Protein AF-A0A931IUK2-F1 (afdb_monomer)

Foldseek 3Di:
DQDDQDCVLLLVLLVVCCVDDRVVLSVQSVCLVPDDDPDPLVSLVSNLVSLVCCVVPDPPDDPSNVVSSVSSQVSSCSSPPPRPVDD

Structure (mmCIF, N/CA/C/O backbone):
data_AF-A0A931IUK2-F1
#
_entry.id   AF-A0A931IUK2-F1
#
loop_
_atom_site.group_PDB
_atom_site.id
_atom_site.type_symbol
_atom_site.label_atom_id
_atom_site.label_alt_id
_atom_site.label_comp_id
_atom_site.label_asym_id
_atom_site.label_entity_id
_atom_site.label_seq_id
_atom_site.pdbx_PDB_ins_code
_atom_site.Cartn_x
_atom_site.Cartn_y
_atom_site.Cartn_z
_atom_site.occupancy
_atom_site.B_iso_or_equiv
_atom_site.auth_seq_id
_atom_site.auth_comp_id
_atom_site.auth_asym_id
_atom_site.auth_atom_id
_atom_site.pdbx_PDB_model_num
ATOM 1 N N . MET A 1 1 ? 16.463 14.382 -15.113 1.00 45.78 1 MET A N 1
ATOM 2 C CA . MET A 1 1 ? 16.598 13.097 -14.395 1.00 45.78 1 MET A CA 1
ATOM 3 C C . MET A 1 1 ? 15.267 12.826 -13.722 1.00 45.78 1 MET A C 1
ATOM 5 O O . MET A 1 1 ? 14.774 13.733 -13.063 1.00 45.78 1 MET A O 1
ATOM 9 N N . SER A 1 2 ? 14.649 11.667 -13.953 1.00 60.72 2 SER A N 1
ATOM 10 C CA . SER A 1 2 ? 13.408 11.294 -13.262 1.00 60.72 2 SER A CA 1
ATOM 11 C C . SER A 1 2 ? 13.690 11.136 -11.769 1.00 60.72 2 SER A C 1
ATOM 13 O O . SER A 1 2 ? 14.725 10.588 -11.397 1.00 60.72 2 SER A O 1
ATOM 15 N N . GLU A 1 3 ? 12.809 11.661 -10.923 1.00 72.00 3 GLU A N 1
ATOM 16 C CA . GLU A 1 3 ? 12.936 11.551 -9.469 1.00 72.00 3 GLU A CA 1
ATOM 17 C C . GLU A 1 3 ? 12.957 10.066 -9.052 1.00 72.00 3 GLU A C 1
ATOM 19 O O . GLU A 1 3 ? 12.170 9.282 -9.598 1.00 72.00 3 GLU A O 1
ATOM 24 N N . PRO A 1 4 ? 13.843 9.647 -8.127 1.00 82.31 4 PRO A N 1
ATOM 25 C CA . PRO A 1 4 ? 13.904 8.258 -7.692 1.00 82.31 4 PRO A CA 1
ATOM 26 C C . PRO A 1 4 ? 12.576 7.825 -7.065 1.00 82.31 4 PRO A C 1
ATOM 28 O O . PRO A 1 4 ? 11.893 8.598 -6.387 1.00 82.31 4 PRO A O 1
ATOM 31 N N . ILE A 1 5 ? 12.213 6.570 -7.315 1.00 86.69 5 ILE A N 1
ATOM 32 C CA . ILE A 1 5 ? 10.961 5.989 -6.839 1.00 86.69 5 ILE A CA 1
ATOM 33 C C . ILE A 1 5 ? 11.159 5.502 -5.404 1.00 86.69 5 ILE A C 1
ATOM 35 O O . ILE A 1 5 ? 12.098 4.756 -5.122 1.00 86.69 5 ILE A O 1
ATOM 39 N N . SER A 1 6 ? 10.279 5.923 -4.497 1.00 91.94 6 SER A N 1
ATOM 40 C CA . SER A 1 6 ? 10.349 5.578 -3.077 1.00 91.94 6 SER A CA 1
ATOM 41 C C . SER A 1 6 ? 9.397 4.439 -2.721 1.00 91.94 6 SER A C 1
ATOM 43 O O . SER A 1 6 ? 8.205 4.481 -3.020 1.00 91.94 6 SER A O 1
ATOM 45 N N . SER A 1 7 ? 9.904 3.436 -1.998 1.00 93.75 7 SER A N 1
ATOM 46 C CA . SER A 1 7 ? 9.080 2.361 -1.426 1.00 93.75 7 SER A CA 1
ATOM 47 C C . SER A 1 7 ? 8.446 2.734 -0.075 1.00 93.75 7 SER A C 1
ATOM 49 O O . SER A 1 7 ? 7.594 2.004 0.435 1.00 93.75 7 SER A O 1
ATOM 51 N N . GLN A 1 8 ? 8.828 3.875 0.513 1.00 96.12 8 GLN A N 1
ATOM 52 C CA . GLN A 1 8 ? 8.391 4.286 1.85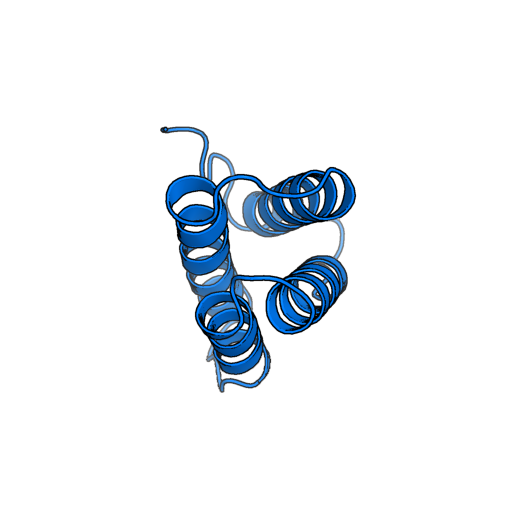0 1.00 96.12 8 GLN A CA 1
ATOM 53 C C . GLN A 1 8 ? 6.866 4.456 1.972 1.00 96.12 8 GLN A C 1
ATOM 55 O O . GLN A 1 8 ? 6.313 3.928 2.940 1.00 96.12 8 GLN A O 1
ATOM 60 N N . PRO A 1 9 ? 6.146 5.104 1.030 1.00 97.00 9 PRO A N 1
ATOM 61 C CA . PRO A 1 9 ? 4.693 5.246 1.144 1.00 97.00 9 PRO A CA 1
ATOM 62 C C . PRO A 1 9 ? 3.964 3.898 1.208 1.00 97.00 9 PRO A C 1
ATOM 64 O O . PRO A 1 9 ? 3.017 3.747 1.976 1.00 97.00 9 PRO A O 1
ATOM 67 N N . PHE A 1 10 ? 4.441 2.896 0.462 1.00 97.75 10 PHE A N 1
ATOM 68 C CA . PHE A 1 10 ? 3.859 1.552 0.453 1.00 97.75 10 PHE A CA 1
ATOM 69 C C . PHE A 1 10 ? 4.063 0.842 1.793 1.00 97.75 10 PHE A C 1
ATOM 71 O O . PHE A 1 10 ? 3.122 0.245 2.311 1.00 97.75 10 PHE A O 1
ATOM 78 N N . ARG A 1 11 ? 5.257 0.967 2.392 1.00 97.81 11 ARG A N 1
ATOM 79 C CA . ARG A 1 11 ? 5.548 0.437 3.737 1.00 97.81 11 ARG A CA 1
ATOM 80 C C . ARG A 1 11 ? 4.671 1.099 4.801 1.00 97.81 11 ARG A C 1
ATOM 82 O O . ARG A 1 11 ? 4.101 0.409 5.641 1.00 97.81 11 ARG A O 1
ATOM 89 N N . MET A 1 12 ? 4.511 2.423 4.732 1.00 98.06 12 MET A N 1
ATOM 90 C CA . MET A 1 12 ? 3.652 3.172 5.656 1.00 98.06 12 MET A CA 1
ATOM 91 C C . MET A 1 12 ? 2.179 2.773 5.530 1.00 98.06 12 MET A C 1
ATOM 93 O O . MET A 1 12 ? 1.505 2.569 6.542 1.00 98.06 12 MET A O 1
ATOM 97 N N . LEU A 1 13 ? 1.686 2.614 4.298 1.00 97.94 13 LEU A N 1
ATOM 98 C CA . LEU A 1 13 ? 0.328 2.145 4.045 1.00 97.94 13 LEU A CA 1
ATOM 99 C C . LEU A 1 13 ? 0.126 0.720 4.571 1.00 97.94 13 LEU A C 1
ATOM 101 O O . LEU A 1 13 ? -0.868 0.461 5.246 1.00 97.94 13 LEU A O 1
ATOM 105 N N . ALA A 1 14 ? 1.069 -0.188 4.307 1.00 97.69 14 ALA A N 1
ATOM 106 C CA . ALA A 1 14 ? 0.990 -1.572 4.756 1.00 97.69 14 ALA A CA 1
ATOM 107 C C . ALA A 1 14 ? 0.925 -1.676 6.285 1.00 97.69 14 ALA A C 1
ATOM 109 O O . ALA A 1 14 ? -0.004 -2.285 6.819 1.00 97.69 14 ALA A O 1
ATOM 110 N N . ALA A 1 15 ? 1.840 -0.997 6.984 1.00 97.31 15 ALA A N 1
ATOM 111 C CA . ALA A 1 15 ? 1.861 -0.949 8.442 1.00 97.31 15 ALA A CA 1
ATOM 112 C C . ALA A 1 15 ? 0.555 -0.368 9.008 1.00 97.31 15 ALA A C 1
ATOM 114 O O . ALA A 1 15 ? -0.028 -0.934 9.933 1.00 97.31 15 ALA A O 1
ATOM 115 N N . SER A 1 16 ? 0.047 0.719 8.414 1.00 96.81 16 SER A N 1
ATOM 116 C CA . SER A 1 16 ? -1.214 1.329 8.839 1.00 96.81 16 SER A CA 1
ATOM 117 C C . SER A 1 16 ? -2.412 0.392 8.646 1.00 96.81 16 SER A C 1
ATOM 119 O O . SER A 1 16 ? -3.219 0.256 9.558 1.00 96.81 16 SER A O 1
ATOM 121 N N . LEU A 1 17 ? -2.521 -0.298 7.505 1.00 96.81 17 LEU A N 1
ATOM 122 C CA . LEU A 1 17 ? -3.609 -1.250 7.234 1.00 96.81 17 LEU A CA 1
ATOM 123 C C . LEU A 1 17 ? -3.527 -2.505 8.115 1.00 96.81 17 LEU A C 1
ATOM 125 O O . LEU A 1 17 ? -4.555 -3.046 8.514 1.00 96.81 17 LEU A O 1
ATOM 129 N N . ARG A 1 18 ? -2.318 -2.964 8.457 1.00 95.56 18 ARG A N 1
ATOM 130 C CA . ARG A 1 18 ? -2.125 -4.058 9.424 1.00 95.56 18 ARG A CA 1
ATOM 131 C C . ARG A 1 18 ? -2.558 -3.661 10.826 1.00 95.56 18 ARG A C 1
ATOM 133 O O . ARG A 1 18 ? -3.196 -4.456 11.508 1.00 95.56 18 ARG A O 1
ATOM 140 N N . ALA A 1 19 ? -2.245 -2.434 11.231 1.00 94.00 19 ALA A N 1
ATOM 141 C CA . ALA A 1 19 ? -2.646 -1.897 12.524 1.00 94.00 19 ALA A CA 1
ATOM 142 C C . ALA A 1 19 ? -4.151 -1.581 12.610 1.00 94.00 19 ALA A C 1
ATOM 144 O O . ALA A 1 19 ? -4.663 -1.380 13.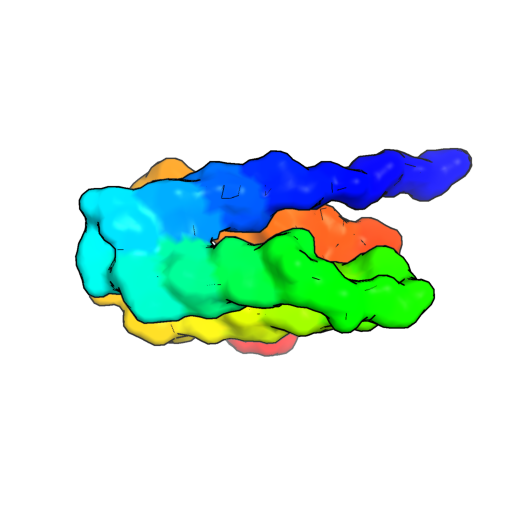709 1.00 94.00 19 ALA A O 1
ATOM 145 N N . SER A 1 20 ? -4.876 -1.534 11.486 1.00 84.12 20 SER A N 1
ATOM 146 C CA . SER A 1 20 ? -6.293 -1.169 11.490 1.00 84.12 20 SER A CA 1
ATOM 147 C C . SER A 1 20 ? -7.110 -1.889 10.420 1.00 84.12 20 SER A C 1
ATOM 149 O O . SER A 1 20 ? -6.882 -1.664 9.236 1.00 84.12 20 SER A O 1
ATOM 151 N N . GLY A 1 21 ? -8.125 -2.654 10.829 1.00 87.88 21 GLY A N 1
ATOM 152 C CA . GLY A 1 21 ? -9.300 -3.048 10.029 1.00 87.88 21 GLY A CA 1
ATOM 153 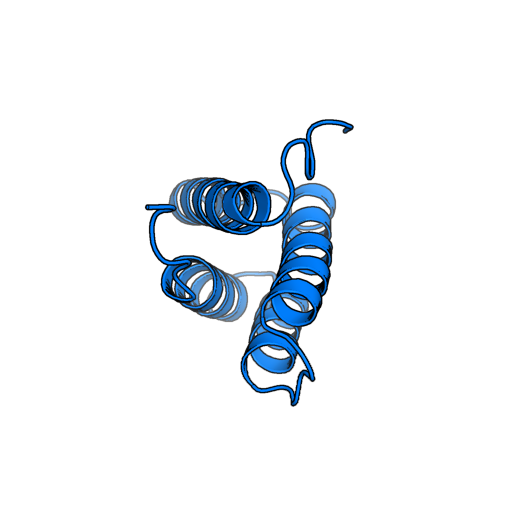C C . GLY A 1 21 ? -9.089 -3.876 8.749 1.00 87.88 21 GLY A C 1
ATOM 154 O O . GLY A 1 21 ? -10.010 -4.569 8.334 1.00 87.88 21 GLY A O 1
ATOM 155 N N . PHE A 1 22 ? -7.903 -3.854 8.135 1.00 95.69 22 PHE A N 1
ATOM 156 C CA . PHE A 1 22 ? -7.613 -4.384 6.803 1.00 95.69 22 PHE A CA 1
ATOM 157 C C . PHE A 1 22 ? -6.266 -5.135 6.750 1.00 95.69 22 PHE A C 1
ATOM 159 O O . PHE A 1 22 ? -5.474 -4.926 5.819 1.00 95.69 22 PHE A O 1
ATOM 166 N N . PRO A 1 23 ? -5.975 -6.043 7.704 1.00 95.94 23 PRO A N 1
ATOM 167 C CA . PRO A 1 23 ? -4.665 -6.684 7.800 1.00 95.94 23 PRO A CA 1
ATOM 168 C C . PRO A 1 23 ? -4.308 -7.515 6.568 1.00 95.94 23 PRO A C 1
ATOM 170 O O . PRO A 1 23 ? -3.139 -7.572 6.200 1.00 95.94 23 PRO A O 1
ATOM 173 N N . ALA A 1 24 ? -5.298 -8.089 5.878 1.00 96.69 24 ALA A N 1
ATOM 174 C CA . ALA A 1 24 ? -5.079 -8.831 4.637 1.00 96.69 24 ALA A CA 1
ATOM 175 C C . ALA A 1 24 ? -4.512 -7.946 3.512 1.00 96.69 24 ALA A C 1
ATOM 177 O O . ALA A 1 24 ? -3.605 -8.359 2.792 1.00 96.69 24 ALA A O 1
ATOM 178 N N . HIS A 1 25 ? -5.002 -6.710 3.375 1.00 97.25 25 HIS A N 1
ATOM 179 C CA . HIS A 1 25 ? -4.482 -5.778 2.375 1.00 97.25 25 HIS A CA 1
ATOM 180 C C . HIS A 1 25 ? -3.091 -5.257 2.742 1.00 97.25 25 HIS A C 1
ATOM 182 O O . HIS A 1 25 ? -2.241 -5.127 1.862 1.00 97.25 25 HIS A O 1
ATOM 188 N N . GLY A 1 26 ? -2.839 -5.011 4.032 1.00 97.00 26 GLY A N 1
ATOM 189 C CA . GLY A 1 26 ? -1.509 -4.642 4.510 1.00 97.00 26 GLY A CA 1
ATOM 190 C C . GLY A 1 26 ? -0.479 -5.760 4.310 1.00 97.00 26 GLY A C 1
ATOM 191 O O . GLY A 1 26 ? 0.592 -5.512 3.765 1.00 97.00 26 GLY A O 1
ATOM 192 N N . ALA A 1 27 ? -0.832 -7.008 4.632 1.00 97.50 27 ALA A N 1
ATOM 193 C CA . ALA A 1 27 ? 0.020 -8.172 4.383 1.00 97.50 27 ALA A CA 1
ATOM 194 C C . ALA A 1 27 ? 0.286 -8.392 2.886 1.00 97.50 27 ALA A C 1
ATOM 196 O O . ALA A 1 27 ? 1.395 -8.750 2.502 1.00 97.50 27 ALA A O 1
ATOM 197 N N . ARG A 1 28 ? -0.704 -8.136 2.020 1.00 97.50 28 ARG A N 1
ATOM 198 C CA . ARG A 1 28 ? -0.515 -8.222 0.567 1.00 97.50 28 ARG A CA 1
ATOM 199 C C . ARG A 1 28 ? 0.473 -7.174 0.046 1.00 97.50 28 ARG A C 1
ATOM 201 O O . ARG A 1 28 ? 1.258 -7.498 -0.836 1.00 97.50 28 ARG A O 1
ATOM 208 N N . LEU A 1 29 ? 0.451 -5.947 0.574 1.00 97.31 29 LEU A N 1
ATOM 209 C CA . LEU A 1 29 ? 1.449 -4.926 0.226 1.00 97.31 29 LEU A CA 1
ATOM 210 C C . LEU A 1 29 ? 2.863 -5.352 0.635 1.00 97.31 29 LEU A C 1
ATOM 212 O O . LEU A 1 29 ? 3.780 -5.222 -0.169 1.00 97.31 29 LEU A O 1
ATOM 216 N N . GLU A 1 30 ? 3.035 -5.879 1.848 1.00 96.94 30 GLU A N 1
ATOM 217 C CA . GLU A 1 30 ? 4.332 -6.392 2.317 1.00 96.94 30 GLU A CA 1
ATOM 218 C C . GLU A 1 30 ? 4.823 -7.566 1.473 1.00 96.94 30 GLU A C 1
ATOM 220 O O . GLU A 1 30 ? 5.962 -7.552 1.027 1.00 96.94 30 GLU A O 1
ATOM 225 N N . ALA A 1 31 ? 3.951 -8.525 1.155 1.00 97.50 31 ALA A N 1
ATOM 226 C CA . ALA A 1 31 ? 4.315 -9.658 0.307 1.00 97.50 31 ALA A CA 1
ATOM 227 C C . ALA A 1 31 ? 4.810 -9.219 -1.081 1.00 97.50 31 ALA A C 1
ATOM 229 O O . ALA A 1 31 ? 5.725 -9.826 -1.629 1.00 97.50 31 ALA A O 1
ATOM 230 N N . VAL A 1 32 ? 4.230 -8.154 -1.647 1.00 97.44 3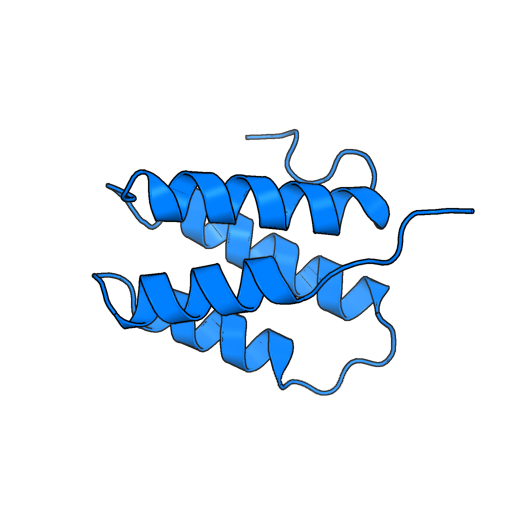2 VAL A N 1
ATOM 231 C CA . VAL A 1 32 ? 4.725 -7.573 -2.901 1.00 97.44 32 VAL A CA 1
ATOM 232 C C . VAL A 1 32 ? 6.057 -6.850 -2.678 1.00 97.44 32 VAL A C 1
ATOM 234 O O . VAL A 1 32 ? 6.966 -7.018 -3.479 1.00 97.44 32 VAL A O 1
ATOM 237 N N . LEU A 1 33 ? 6.219 -6.085 -1.595 1.00 95.56 33 LEU A N 1
ATOM 238 C CA . LEU A 1 33 ? 7.474 -5.383 -1.285 1.00 95.56 33 LEU A CA 1
ATOM 239 C C . LEU A 1 33 ? 8.663 -6.325 -1.043 1.00 95.56 33 LEU 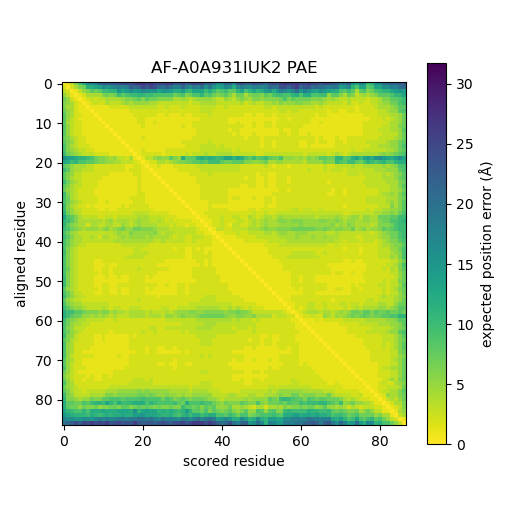A C 1
ATOM 241 O O . LEU A 1 33 ? 9.773 -6.000 -1.458 1.00 95.56 33 LEU A O 1
ATOM 245 N N . ASP A 1 34 ? 8.425 -7.455 -0.382 1.00 95.12 34 ASP A N 1
ATOM 246 C CA . ASP A 1 34 ? 9.448 -8.441 -0.014 1.00 95.12 34 ASP A CA 1
ATOM 247 C C . ASP A 1 34 ? 9.622 -9.541 -1.080 1.00 95.12 34 ASP A C 1
ATOM 249 O O . ASP A 1 34 ? 10.484 -10.413 -0.958 1.00 95.12 34 ASP A O 1
ATOM 253 N N . GLY A 1 35 ? 8.798 -9.509 -2.132 1.00 93.38 35 GLY A N 1
ATOM 254 C CA . GLY A 1 35 ? 8.865 -10.432 -3.259 1.00 93.38 35 GLY A CA 1
ATOM 255 C C . GLY A 1 35 ? 10.101 -10.225 -4.138 1.00 93.38 35 GLY A C 1
ATOM 256 O O . GLY A 1 35 ? 10.727 -9.164 -4.155 1.00 93.38 35 GLY A O 1
ATOM 257 N N . VAL A 1 36 ? 10.437 -11.255 -4.917 1.00 92.62 36 VAL A N 1
ATOM 258 C CA . VAL A 1 36 ? 11.505 -11.183 -5.922 1.00 92.62 36 VAL A CA 1
ATOM 259 C C . VAL A 1 36 ? 10.904 -10.739 -7.252 1.00 92.62 36 VAL A C 1
ATOM 261 O O . VAL A 1 36 ? 10.070 -11.441 -7.821 1.00 92.62 36 VAL A O 1
ATOM 264 N N . TRP A 1 37 ? 11.359 -9.593 -7.755 1.00 92.62 37 TRP A N 1
ATOM 265 C CA . TRP A 1 37 ? 10.916 -9.004 -9.021 1.00 92.62 37 TRP A CA 1
ATOM 266 C C . TRP A 1 37 ? 12.082 -8.884 -9.984 1.00 92.62 37 TRP A C 1
ATOM 268 O O . TRP A 1 37 ? 13.205 -8.601 -9.565 1.00 92.62 37 TRP A O 1
ATOM 278 N N . THR A 1 38 ? 11.823 -9.066 -11.277 1.00 90.62 38 THR A N 1
ATOM 279 C CA . THR A 1 38 ? 12.893 -8.969 -12.278 1.00 90.62 38 THR A CA 1
ATOM 280 C C . THR A 1 38 ? 13.207 -7.518 -12.629 1.00 90.62 38 THR A C 1
ATOM 282 O O . THR A 1 38 ? 14.348 -7.192 -12.956 1.00 90.62 38 THR A O 1
ATOM 285 N N . THR A 1 39 ? 12.223 -6.621 -12.489 1.00 89.50 39 THR A N 1
ATOM 286 C CA . THR A 1 39 ? 12.403 -5.178 -12.674 1.00 89.50 39 THR A CA 1
ATOM 287 C C . THR A 1 39 ? 11.670 -4.357 -11.614 1.00 89.50 39 THR A C 1
ATOM 289 O O . THR A 1 39 ? 10.637 -4.758 -11.075 1.00 89.50 39 THR A O 1
ATOM 292 N N . SER A 1 40 ? 12.158 -3.138 -11.366 1.00 86.94 40 SER A N 1
ATOM 293 C CA . SER A 1 40 ? 11.468 -2.167 -10.504 1.00 86.94 40 SER A CA 1
ATOM 294 C C . SER A 1 40 ? 10.092 -1.770 -11.053 1.00 86.94 40 SER A C 1
ATOM 296 O O . SER A 1 40 ? 9.196 -1.417 -10.292 1.00 86.94 40 SER A O 1
ATOM 298 N N . THR A 1 41 ? 9.911 -1.821 -12.373 1.00 89.38 41 THR 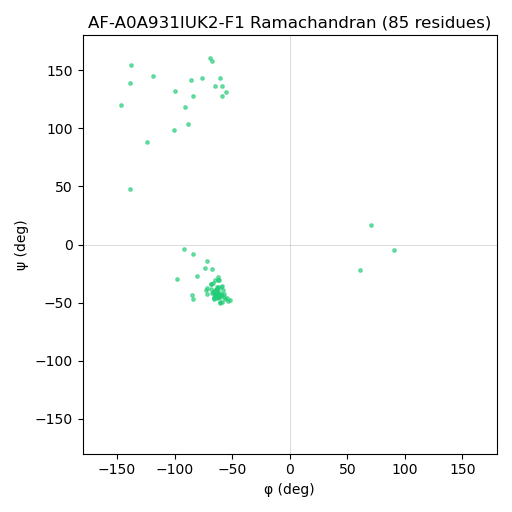A N 1
ATOM 299 C CA . THR A 1 41 ? 8.650 -1.478 -13.038 1.00 89.38 41 THR A CA 1
ATOM 300 C C . THR A 1 41 ? 7.578 -2.546 -12.818 1.00 89.38 41 THR A C 1
ATOM 302 O O . THR A 1 41 ? 6.430 -2.192 -12.564 1.00 89.38 41 THR A O 1
ATOM 305 N N . GLU A 1 42 ? 7.947 -3.830 -12.848 1.00 91.12 42 GLU A N 1
ATOM 306 C CA . GLU A 1 42 ? 7.049 -4.937 -12.483 1.00 91.12 42 GLU A CA 1
ATOM 307 C C . GLU A 1 42 ? 6.582 -4.821 -11.030 1.00 91.12 42 GLU A C 1
ATOM 309 O O . GLU A 1 42 ? 5.378 -4.820 -10.776 1.00 91.12 42 GLU A O 1
ATOM 314 N N . LEU A 1 43 ? 7.521 -4.610 -10.097 1.00 94.19 43 LEU A N 1
ATOM 315 C CA . LEU A 1 43 ? 7.212 -4.363 -8.686 1.00 94.19 43 LEU A CA 1
ATOM 316 C C . LEU A 1 43 ? 6.180 -3.233 -8.526 1.00 94.19 43 LEU A C 1
ATOM 318 O O . LEU A 1 43 ? 5.197 -3.374 -7.801 1.00 94.19 43 LEU A O 1
ATOM 322 N N . LEU A 1 44 ? 6.382 -2.101 -9.205 1.00 94.00 44 LEU A N 1
ATOM 323 C CA . LEU A 1 44 ? 5.484 -0.948 -9.096 1.00 94.00 44 LEU A CA 1
ATOM 324 C C . LEU A 1 44 ? 4.106 -1.195 -9.703 1.00 94.00 44 LEU A C 1
ATOM 326 O O . LEU A 1 44 ? 3.119 -0.681 -9.174 1.00 94.00 44 LEU A O 1
ATOM 330 N N . GLY A 1 45 ? 4.030 -1.977 -10.779 1.00 92.38 45 GLY A N 1
ATOM 331 C CA . GLY A 1 45 ? 2.762 -2.410 -11.352 1.00 92.38 45 GLY A CA 1
ATOM 332 C C . GLY A 1 45 ? 1.932 -3.191 -10.340 1.00 92.38 45 GLY A C 1
ATOM 333 O O . GLY A 1 45 ? 0.773 -2.849 -10.092 1.00 92.38 45 GLY A O 1
ATOM 334 N N . GLU A 1 46 ? 2.552 -4.173 -9.688 1.00 96.19 46 GLU A N 1
ATOM 335 C CA . GLU A 1 46 ? 1.908 -5.009 -8.674 1.00 96.19 46 GLU A CA 1
ATOM 336 C C . GLU A 1 46 ? 1.515 -4.207 -7.432 1.00 96.19 46 GLU A C 1
ATOM 338 O O . GLU A 1 46 ? 0.363 -4.264 -6.990 1.00 96.19 46 GLU A O 1
ATOM 343 N N . LEU A 1 47 ? 2.414 -3.359 -6.921 1.00 96.75 47 LEU A N 1
ATOM 344 C CA . LEU A 1 47 ? 2.094 -2.440 -5.826 1.00 96.75 47 LEU A CA 1
ATOM 345 C C . LEU A 1 47 ? 0.912 -1.532 -6.183 1.00 96.75 47 LEU A C 1
ATOM 347 O O . LEU A 1 47 ? 0.001 -1.344 -5.374 1.00 96.75 47 LEU A O 1
ATOM 351 N N . GLY A 1 48 ? 0.886 -1.004 -7.407 1.00 96.19 48 GLY A N 1
ATOM 352 C CA . GLY A 1 48 ? -0.204 -0.180 -7.907 1.00 96.19 48 GLY A CA 1
ATOM 353 C C . GLY A 1 48 ? -1.549 -0.905 -7.908 1.00 96.19 48 GLY A C 1
ATOM 354 O O . GLY A 1 48 ? -2.551 -0.324 -7.481 1.00 96.19 48 GLY A O 1
ATOM 355 N N . GLN A 1 49 ? -1.586 -2.174 -8.327 1.00 96.31 49 GLN A N 1
ATOM 356 C CA . GLN A 1 49 ? -2.812 -2.979 -8.289 1.00 96.31 49 GLN A CA 1
ATOM 357 C C . GLN A 1 49 ? -3.314 -3.178 -6.859 1.00 96.31 49 GLN A C 1
ATOM 359 O O . GLN A 1 49 ? -4.511 -3.024 -6.594 1.00 96.31 49 GLN A O 1
ATOM 364 N N . VAL A 1 50 ? -2.412 -3.458 -5.914 1.00 97.44 50 VAL A N 1
ATOM 365 C CA . VAL A 1 50 ? -2.793 -3.622 -4.506 1.00 97.44 50 VAL A CA 1
ATOM 366 C C . VAL A 1 50 ? -3.329 -2.312 -3.925 1.00 97.44 50 VAL A C 1
ATOM 368 O O . VAL A 1 50 ? -4.374 -2.318 -3.277 1.00 97.44 50 VAL A O 1
ATOM 371 N N . VAL A 1 51 ? -2.696 -1.171 -4.209 1.00 97.31 51 VAL A N 1
ATOM 372 C CA . VAL A 1 51 ? -3.163 0.151 -3.747 1.00 97.31 51 VAL A CA 1
ATOM 373 C C . VAL A 1 51 ? -4.538 0.504 -4.330 1.00 97.31 51 VAL A C 1
ATOM 375 O O . VAL A 1 51 ? -5.393 1.047 -3.626 1.00 97.31 51 VAL A O 1
ATOM 378 N N . LEU A 1 52 ? -4.805 0.162 -5.595 1.00 96.12 52 LEU A N 1
ATOM 379 C CA . LEU A 1 52 ? -6.131 0.341 -6.197 1.00 96.12 52 LEU A CA 1
ATOM 380 C C . LEU A 1 52 ? -7.194 -0.570 -5.571 1.00 96.12 52 LEU A C 1
ATOM 382 O O . LEU A 1 52 ? -8.357 -0.161 -5.483 1.00 96.12 52 LEU A O 1
ATOM 386 N N . ALA A 1 53 ? -6.818 -1.777 -5.142 1.00 96.38 53 ALA A N 1
ATOM 387 C CA . ALA A 1 53 ? -7.696 -2.655 -4.376 1.00 96.38 53 ALA A CA 1
ATOM 388 C C . ALA A 1 53 ? -8.008 -2.046 -3.001 1.00 96.38 53 ALA A C 1
ATOM 390 O O . ALA A 1 53 ? -9.180 -1.910 -2.672 1.00 96.38 53 ALA A O 1
ATOM 391 N N . VAL A 1 54 ? -7.001 -1.544 -2.271 1.00 96.12 54 VAL A N 1
ATOM 392 C CA . VAL A 1 54 ? -7.200 -0.824 -0.995 1.00 96.12 54 VAL A CA 1
ATOM 393 C C . VAL A 1 54 ? -8.195 0.324 -1.162 1.00 96.12 54 VAL A C 1
ATOM 395 O O . VAL A 1 54 ? -9.155 0.427 -0.408 1.00 96.12 54 VAL A O 1
ATOM 398 N N . ARG A 1 55 ? -8.024 1.167 -2.189 1.00 94.75 55 ARG A N 1
ATOM 399 C CA . ARG A 1 55 ? -8.920 2.310 -2.444 1.00 94.75 55 ARG A CA 1
ATOM 400 C C . ARG A 1 55 ? -10.374 1.895 -2.722 1.00 94.75 55 ARG A C 1
ATOM 402 O O . ARG A 1 55 ? -11.296 2.673 -2.469 1.00 94.75 55 ARG A O 1
ATOM 409 N N . ARG A 1 56 ? -10.584 0.713 -3.308 1.00 94.50 56 ARG A N 1
ATOM 410 C CA . ARG A 1 56 ? -11.917 0.186 -3.639 1.00 94.50 56 ARG A CA 1
ATOM 411 C C . ARG A 1 56 ? -12.561 -0.505 -2.441 1.00 94.50 56 ARG A C 1
ATOM 413 O O . ARG A 1 56 ? -13.724 -0.229 -2.164 1.00 94.50 56 ARG A O 1
ATOM 420 N N . ASP A 1 57 ? -11.802 -1.362 -1.770 1.00 95.31 57 ASP A N 1
ATOM 421 C CA . ASP A 1 57 ? -12.316 -2.385 -0.858 1.00 95.31 57 ASP A CA 1
ATOM 422 C C . ASP A 1 57 ? -12.246 -1.940 0.612 1.00 95.31 57 ASP A C 1
ATOM 424 O O . ASP A 1 57 ? -13.103 -2.306 1.414 1.00 95.31 57 ASP A O 1
ATOM 428 N N . CYS A 1 58 ? -11.280 -1.092 0.974 1.00 92.38 58 CYS A N 1
ATOM 429 C CA . CYS A 1 58 ? -11.140 -0.596 2.338 1.00 92.38 58 CYS A CA 1
ATOM 430 C C . CYS A 1 58 ? -11.973 0.675 2.525 1.00 92.38 58 CYS A C 1
ATOM 432 O O . CYS A 1 58 ? -11.575 1.754 2.084 1.00 92.38 58 CYS A O 1
ATOM 434 N N . ARG A 1 59 ? -13.130 0.580 3.191 1.00 90.50 59 ARG A N 1
ATOM 435 C CA . ARG A 1 59 ? -13.917 1.751 3.609 1.00 90.50 59 ARG A CA 1
ATOM 436 C C . ARG A 1 59 ? -14.480 1.577 5.028 1.00 90.50 59 ARG A C 1
ATOM 438 O O . ARG A 1 59 ? -14.994 0.502 5.322 1.00 90.50 59 ARG A O 1
ATOM 445 N N . PRO A 1 60 ? -14.454 2.628 5.870 1.00 91.12 60 PRO A N 1
ATOM 446 C CA . PRO A 1 60 ? -13.775 3.910 5.650 1.00 91.12 60 PRO A CA 1
ATOM 447 C C . PRO A 1 60 ? -12.248 3.805 5.856 1.00 91.12 60 PRO A C 1
ATOM 449 O O . PRO A 1 60 ? -11.789 3.108 6.755 1.00 91.12 60 PRO A O 1
ATOM 452 N N . LEU A 1 61 ? -11.463 4.525 5.043 1.00 93.56 61 LEU A N 1
ATOM 453 C CA . LEU A 1 61 ? -10.034 4.760 5.306 1.00 93.56 61 LEU A CA 1
ATOM 454 C C . LEU A 1 61 ? -9.866 5.978 6.214 1.00 93.56 61 LEU A C 1
ATOM 456 O O . LEU A 1 61 ? -10.545 6.989 6.015 1.00 93.56 61 LEU A O 1
ATOM 460 N N . THR A 1 62 ? -8.915 5.917 7.145 1.00 94.94 62 THR A N 1
ATOM 461 C CA . THR A 1 62 ? -8.515 7.085 7.945 1.00 94.94 62 THR A CA 1
ATOM 462 C C . THR A 1 62 ? -7.824 8.137 7.071 1.00 94.94 62 THR A C 1
ATOM 464 O O . THR A 1 62 ? -7.291 7.809 6.009 1.00 94.94 62 THR A O 1
ATOM 467 N N . ALA A 1 63 ? -7.793 9.401 7.504 1.00 95.12 63 ALA A N 1
ATOM 468 C CA . ALA A 1 63 ? -7.111 10.461 6.752 1.00 95.12 63 ALA A CA 1
ATOM 469 C C . ALA A 1 63 ? -5.630 10.123 6.438 1.00 95.12 63 ALA A C 1
ATOM 471 O O . ALA A 1 63 ? -5.262 10.183 5.265 1.00 95.12 63 A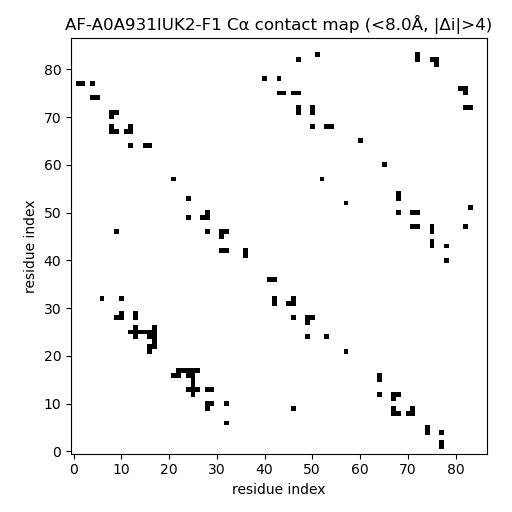LA A O 1
ATOM 472 N N . PRO A 1 64 ? -4.816 9.617 7.394 1.00 94.94 64 PRO A N 1
ATOM 473 C CA . PRO A 1 64 ? -3.455 9.168 7.088 1.00 94.94 64 PRO A CA 1
ATOM 474 C C . PRO A 1 64 ? -3.387 8.077 6.011 1.00 94.94 64 PRO A C 1
ATOM 476 O O . PRO A 1 64 ? -2.501 8.089 5.162 1.00 94.94 64 PRO A O 1
ATOM 479 N N . GLN A 1 65 ? -4.325 7.126 6.007 1.00 95.94 65 GLN A N 1
ATOM 480 C CA . GLN A 1 65 ? -4.355 6.067 4.993 1.00 95.94 65 GLN A CA 1
ATOM 481 C C . GLN A 1 65 ? -4.696 6.600 3.610 1.00 95.94 65 GLN A C 1
ATOM 483 O O . GLN A 1 65 ? -4.124 6.142 2.623 1.00 95.94 65 GLN A O 1
ATOM 488 N N . GLN A 1 66 ? -5.611 7.566 3.527 1.00 96.69 66 GLN A N 1
ATOM 489 C CA . GLN A 1 66 ? -5.941 8.225 2.268 1.00 96.69 66 GLN A CA 1
ATOM 490 C C . GLN A 1 66 ? -4.719 8.963 1.710 1.00 96.69 66 GLN A C 1
ATOM 492 O O . GLN A 1 66 ? -4.412 8.814 0.525 1.00 96.69 66 GLN A O 1
ATOM 497 N N . ASP A 1 67 ? -3.971 9.665 2.565 1.00 97.06 67 ASP A N 1
ATOM 498 C CA . ASP A 1 67 ? -2.732 10.341 2.174 1.00 97.06 67 ASP A CA 1
ATOM 499 C C . ASP A 1 67 ? -1.683 9.350 1.663 1.00 97.06 67 ASP A C 1
ATOM 501 O O . ASP A 1 67 ? -1.094 9.565 0.598 1.00 97.06 67 ASP A O 1
ATOM 505 N N . TRP A 1 68 ? -1.486 8.225 2.359 1.00 97.75 68 TRP A N 1
ATOM 506 C CA . TRP A 1 68 ? -0.556 7.192 1.906 1.00 97.75 68 TRP A CA 1
ATOM 507 C C . TRP A 1 68 ? -0.990 6.544 0.593 1.00 97.75 68 TRP A C 1
ATOM 509 O O . TRP A 1 68 ? -0.147 6.349 -0.281 1.00 97.75 68 TRP A O 1
ATOM 519 N N . VAL A 1 69 ? -2.285 6.276 0.395 1.00 97.12 69 VAL A N 1
ATOM 520 C CA . VAL A 1 69 ? -2.816 5.789 -0.891 1.00 97.12 69 VAL A CA 1
ATOM 521 C C . VAL A 1 69 ? -2.476 6.766 -2.018 1.00 97.12 69 VAL A C 1
ATOM 523 O O . VAL A 1 69 ? -2.002 6.343 -3.074 1.00 97.12 69 VAL A O 1
ATOM 526 N N . GLN A 1 70 ? -2.663 8.072 -1.810 1.00 96.12 70 GLN A N 1
ATOM 527 C CA . GLN A 1 70 ? -2.341 9.070 -2.833 1.00 96.12 70 GLN A CA 1
ATOM 528 C C . GLN A 1 70 ? -0.843 9.143 -3.122 1.00 96.12 70 GLN A C 1
ATOM 530 O O . GLN A 1 70 ? -0.455 9.221 -4.288 1.00 96.12 70 GLN A O 1
ATOM 535 N N . GLN A 1 71 ? 0.003 9.087 -2.094 1.00 96.38 71 GLN A N 1
ATOM 536 C CA . GLN A 1 71 ? 1.456 9.075 -2.267 1.00 96.38 71 GLN A CA 1
ATOM 537 C C . GLN A 1 71 ? 1.930 7.822 -3.009 1.00 96.38 71 GLN A C 1
ATOM 539 O O . GLN A 1 71 ? 2.695 7.943 -3.962 1.00 96.38 71 GLN A O 1
ATOM 544 N N . CYS A 1 72 ? 1.400 6.642 -2.676 1.00 96.88 72 CYS A N 1
ATOM 545 C CA . CYS A 1 72 ? 1.687 5.408 -3.408 1.00 96.88 72 CYS A CA 1
ATOM 546 C C . CYS A 1 72 ? 1.342 5.543 -4.899 1.00 96.88 72 CYS A C 1
ATOM 548 O O . CYS A 1 72 ? 2.154 5.220 -5.761 1.00 96.88 72 CYS A O 1
ATOM 550 N N . LEU A 1 73 ? 0.159 6.075 -5.228 1.00 95.31 73 LEU A N 1
ATOM 551 C CA . LEU A 1 73 ? -0.243 6.276 -6.624 1.00 95.31 73 LEU A CA 1
ATOM 552 C C . LEU A 1 73 ? 0.643 7.295 -7.358 1.00 95.31 73 LEU A C 1
ATOM 554 O O . LEU A 1 73 ? 0.820 7.169 -8.568 1.00 95.31 73 LEU A O 1
ATOM 558 N N . ARG A 1 74 ? 1.208 8.294 -6.667 1.00 94.12 74 ARG A N 1
ATOM 559 C CA . ARG A 1 74 ? 2.201 9.203 -7.269 1.00 94.12 74 ARG A CA 1
ATOM 560 C C . ARG A 1 74 ? 3.484 8.459 -7.622 1.00 94.12 74 ARG A C 1
ATOM 562 O O . ARG A 1 74 ? 3.959 8.623 -8.740 1.00 94.12 74 ARG A O 1
ATOM 569 N N . GLU A 1 75 ? 3.991 7.617 -6.724 1.00 94.56 75 GLU A N 1
ATOM 570 C CA . GLU A 1 75 ? 5.193 6.812 -6.980 1.00 94.56 75 GLU A CA 1
ATOM 571 C C . GLU A 1 75 ? 4.998 5.857 -8.163 1.00 94.56 75 GLU A C 1
ATOM 573 O O . GLU A 1 75 ? 5.847 5.797 -9.049 1.00 94.56 75 GLU A O 1
ATOM 578 N N . VAL A 1 76 ? 3.839 5.196 -8.264 1.00 93.81 76 VAL A N 1
ATOM 579 C CA . VAL A 1 76 ? 3.528 4.345 -9.428 1.00 93.81 76 VAL A CA 1
ATOM 580 C C . VAL A 1 76 ? 3.478 5.162 -10.721 1.00 93.81 76 VAL A C 1
ATOM 582 O O . VAL A 1 76 ? 3.999 4.728 -11.746 1.00 93.81 76 VAL A O 1
ATOM 585 N N . ARG A 1 77 ? 2.912 6.376 -10.693 1.00 92.75 77 ARG A N 1
ATOM 586 C CA . ARG A 1 77 ? 2.816 7.239 -11.885 1.00 92.75 77 ARG A CA 1
ATOM 587 C C . ARG A 1 77 ? 4.156 7.762 -12.394 1.00 92.75 77 ARG A C 1
ATOM 589 O O . ARG A 1 77 ? 4.226 8.123 -13.565 1.00 92.75 77 ARG A O 1
ATOM 596 N N . LYS A 1 78 ? 5.204 7.783 -11.563 1.00 90.50 78 LYS A N 1
ATOM 597 C CA . LYS A 1 78 ? 6.571 8.084 -12.022 1.00 90.50 78 LYS A CA 1
ATOM 598 C C . LYS A 1 78 ? 7.064 7.035 -13.021 1.00 90.50 78 LYS A C 1
ATOM 600 O O . LYS A 1 78 ? 7.747 7.390 -13.975 1.00 90.50 78 LYS A O 1
ATOM 605 N N . ALA A 1 79 ? 6.697 5.767 -12.817 1.00 87.81 79 ALA A N 1
ATOM 606 C CA . ALA A 1 79 ? 6.994 4.688 -13.754 1.00 87.81 79 ALA A CA 1
ATOM 607 C C . ALA A 1 79 ? 5.946 4.593 -14.872 1.00 87.81 79 ALA A C 1
ATOM 609 O O . ALA A 1 79 ? 6.319 4.447 -16.032 1.00 87.81 79 ALA A O 1
ATOM 610 N N . TRP A 1 80 ? 4.653 4.695 -14.538 1.00 86.75 80 TRP A N 1
ATOM 611 C CA . TRP A 1 80 ? 3.522 4.521 -15.460 1.00 86.75 80 TRP A CA 1
ATOM 612 C C . TRP A 1 80 ? 2.597 5.753 -15.477 1.00 86.75 80 TRP A C 1
ATOM 614 O O . TRP A 1 80 ? 1.612 5.810 -14.727 1.00 86.75 80 TRP A O 1
ATOM 624 N N . PRO A 1 81 ? 2.870 6.752 -16.337 1.00 83.75 81 PRO A N 1
ATOM 625 C CA . PRO A 1 81 ? 2.004 7.917 -16.490 1.00 83.75 81 PRO A CA 1
ATOM 626 C C . PRO A 1 81 ? 0.564 7.500 -16.825 1.00 83.75 81 PRO A C 1
ATOM 628 O O . PRO A 1 81 ? 0.335 6.665 -17.695 1.00 83.75 81 PRO A O 1
ATOM 631 N N . GLY A 1 82 ? -0.420 8.055 -16.115 1.00 78.31 82 GLY A N 1
ATOM 632 C CA . GLY A 1 82 ? -1.835 7.700 -16.290 1.00 78.31 82 GLY A CA 1
ATOM 633 C C . GLY A 1 82 ? -2.350 6.559 -15.402 1.00 78.31 82 GLY A C 1
ATOM 634 O O . GLY A 1 82 ? -3.553 6.285 -15.387 1.00 78.31 82 GLY A O 1
ATOM 635 N N . PHE A 1 83 ? -1.485 5.913 -14.611 1.00 84.69 83 PHE A N 1
ATOM 636 C CA . PHE A 1 83 ? -1.913 4.827 -13.731 1.00 84.69 83 PHE A CA 1
ATOM 637 C C . PHE A 1 83 ? -2.989 5.277 -12.725 1.00 84.69 83 PHE A C 1
ATOM 639 O O . PHE A 1 83 ? -2.838 6.264 -11.989 1.00 84.69 83 PHE A O 1
ATOM 646 N N . GLY A 1 84 ? -4.099 4.535 -12.688 1.00 69.44 84 GLY A N 1
ATOM 647 C CA . GLY A 1 84 ? -5.205 4.767 -11.759 1.00 69.44 84 GLY A CA 1
ATOM 648 C C . GLY A 1 84 ? -6.036 6.030 -12.020 1.00 69.44 84 GLY A C 1
ATOM 649 O O . GLY A 1 84 ? -6.735 6.464 -11.101 1.00 69.44 84 GLY A O 1
ATOM 650 N N . TRP A 1 85 ? -5.943 6.633 -13.216 1.00 71.88 85 TRP A N 1
ATOM 651 C CA . TRP A 1 85 ? -6.811 7.741 -13.655 1.00 71.88 85 TRP A CA 1
ATOM 652 C C . TRP A 1 85 ? -8.233 7.295 -14.012 1.00 71.88 85 TRP A C 1
ATOM 654 O O . TRP A 1 85 ? -9.155 8.100 -13.954 1.00 71.88 85 TRP A O 1
ATOM 664 N N . TRP A 1 86 ? -8.429 6.010 -14.302 1.00 63.00 86 TRP A N 1
ATOM 665 C CA . TRP A 1 86 ? -9.741 5.432 -14.580 1.00 63.00 86 TRP A CA 1
ATOM 666 C C . TRP A 1 86 ? -10.255 4.713 -13.331 1.00 63.00 86 TRP A C 1
ATOM 668 O O . TRP A 1 86 ? -9.810 3.602 -13.029 1.00 63.00 86 TRP A O 1
ATOM 678 N N . ARG A 1 87 ? -11.123 5.380 -12.565 1.00 51.59 87 ARG A N 1
ATOM 679 C CA . ARG A 1 87 ? -12.093 4.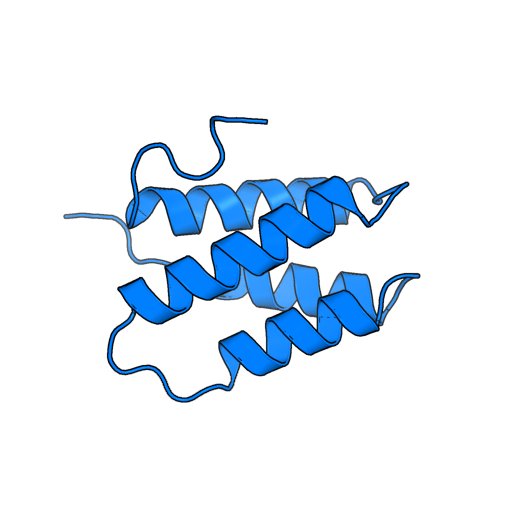794 -11.622 1.00 51.59 87 ARG A CA 1
ATOM 680 C C . ARG A 1 87 ? -12.904 5.882 -10.942 1.00 51.59 87 ARG A C 1
ATOM 682 O O . ARG A 1 87 ? -12.256 6.724 -10.281 1.00 51.59 87 ARG A O 1
#

Organism: NCBI:txid2795030

Radius of gyration: 12.14 Å; Cα contacts (8 Å, |Δi|>4): 76; chains: 1; bounding box: 30×24×29 Å

Secondary structure (DSSP, 8-s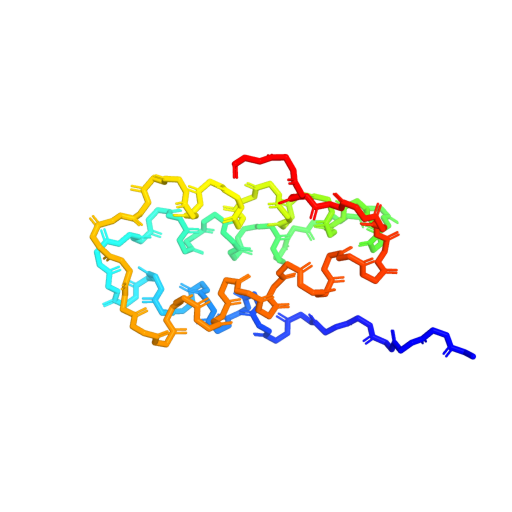tate):
-PPPPPSHHHHHHHHHHHHTT-HHHHHHHHHHHTS--SSHHHHHHHHHHHHHHHHHH--SPPHHHHHHHHHHHHHHHHHSTTTT---

Nearest PDB structures (foldseek):
  4v8g-assembly1_AT  TM=3.593E-01  e=1.127E+00  Thermus thermophilus HB8
  4v4w-assembly1_AT  TM=3.632E-01  e=3.013E+00  Escherichia coli

Mean predicted aligned error: 3.79 Å

Sequence (87 aa):
MSEPISSQPFRMLAASLRASGFPAHGARLEAVLDGVWTTSTELLGELGQVVLAVRRDCRPLTAPQQDWVQQCLREVRKAWPGFGWWR

pLDDT: mean 91.38, std 9.91, range [45.78, 98.06]

Solvent-accessible surface area (backbone atoms only — not comparable to full-atom values): 5112 Å² total; per-residue (Å²): 132,84,79,82,77,67,67,59,39,50,53,55,35,16,55,51,23,50,76,44,104,36,42,69,62,12,50,52,46,46,52,56,70,74,49,92,63,97,43,74,64,59,45,36,52,54,51,45,53,52,49,54,46,44,73,72,72,52,76,88,65,54,72,71,50,52,52,25,50,52,49,37,47,51,42,33,28,75,78,39,77,71,61,82,71,83,126